Protein AF-A0A3B0ZXN6-F1 (afdb_monomer)

Nearest PDB structures (foldseek):
  4fma-assembly4_D  TM=4.800E-01  e=9.130E-01  Escherichia coli
  4fma-assembly17_L  TM=4.745E-01  e=8.110E-01  Escherichia coli
  6td5-assembly1_d  TM=6.477E-01  e=2.985E+00  Leishmania donovani
  4fma-assembly18_J  TM=4.626E-01  e=1.972E+00  Escherichia coli

Foldseek 3Di:
DDDDDDDDDDDDDDDDDDDPDDPCPDDPDPDDDPPPVQPDDPPPPPDALVVLCVVANLLLSLLVLQVVAPQWGQDPVVCWTWHDDPQAKIWTAHPPQSKIWMWGDHPVPQIWIWIQTSNRDIDIDGDADPPDDSVRRVVVRSVVSSVVSD

Sequence (150 aa):
MNEVRSLVVIGILFLLTGCAGLQQSAPINSSDNHKVSHGMTPSSTGPSPEWYAEYYHPARGVGEALSKSHQAMWDNNARGYTYYISGEIFARYHPWQHGLTIRTDNEDGRNLRCHWSGEGKLKTNGPRPKGLNSKEACTQLLNNLQSHLI

Radius of gyration: 29.52 Å; Cα contacts (8 Å, |Δi|>4): 197; chains: 1; bounding box: 82×57×74 Å

Structure (mmCIF, N/CA/C/O backbone):
data_AF-A0A3B0ZXN6-F1
#
_entry.id   AF-A0A3B0ZXN6-F1
#
loop_
_atom_site.group_PDB
_atom_site.id
_atom_site.type_symbol
_atom_site.label_atom_id
_atom_site.label_alt_id
_atom_site.label_comp_id
_atom_site.label_asym_id
_atom_site.label_entity_id
_atom_site.label_seq_id
_atom_site.pdbx_PDB_ins_code
_atom_site.Cartn_x
_atom_site.Cartn_y
_atom_site.Cartn_z
_atom_site.occupancy
_atom_site.B_iso_or_equiv
_atom_site.auth_seq_id
_atom_site.auth_comp_id
_atom_site.auth_asym_id
_atom_site.auth_atom_id
_atom_site.pdbx_PDB_model_num
ATOM 1 N N . MET A 1 1 ? -64.541 -35.657 -27.987 1.00 39.25 1 MET A N 1
ATOM 2 C CA . MET A 1 1 ? -65.099 -36.029 -29.301 1.00 39.25 1 MET A CA 1
ATOM 3 C C . MET A 1 1 ? -63.996 -35.904 -30.337 1.00 39.25 1 MET A C 1
ATOM 5 O O . MET A 1 1 ? -63.428 -34.832 -30.464 1.00 39.25 1 MET A O 1
ATOM 9 N N . ASN A 1 2 ? -63.741 -37.031 -30.998 1.00 42.00 2 ASN A N 1
ATOM 10 C CA . ASN A 1 2 ? -63.136 -37.256 -32.313 1.00 42.00 2 ASN A CA 1
ATOM 11 C C . ASN A 1 2 ? -61.638 -36.995 -32.539 1.00 42.00 2 ASN A C 1
ATOM 13 O O . ASN A 1 2 ? -61.176 -35.878 -32.743 1.00 42.00 2 ASN A O 1
ATOM 17 N N . GLU A 1 3 ? -60.934 -38.129 -32.598 1.00 47.94 3 GLU A N 1
ATOM 18 C CA . GLU A 1 3 ? -59.690 -38.369 -33.321 1.00 47.94 3 GLU A CA 1
ATOM 19 C C . GLU A 1 3 ? -59.805 -38.023 -34.813 1.00 47.94 3 GLU A C 1
ATOM 21 O O . GLU A 1 3 ? -60.853 -38.249 -35.416 1.00 47.94 3 GLU A O 1
ATOM 26 N N . VAL A 1 4 ? -58.682 -37.648 -35.436 1.00 53.47 4 VAL A N 1
ATOM 27 C CA . VAL A 1 4 ? -58.367 -38.108 -36.796 1.00 53.47 4 VAL A CA 1
ATOM 28 C C . VAL A 1 4 ? -56.873 -38.423 -36.868 1.00 53.47 4 VAL A C 1
ATOM 30 O O . VAL A 1 4 ? -56.020 -37.541 -36.809 1.00 53.47 4 VAL A O 1
ATOM 33 N N . ARG A 1 5 ? -56.564 -39.716 -36.976 1.00 54.88 5 ARG A N 1
ATOM 34 C CA . ARG A 1 5 ? -55.268 -40.239 -37.410 1.00 54.88 5 ARG A CA 1
ATOM 35 C C . ARG A 1 5 ? -55.219 -40.182 -38.938 1.00 54.88 5 ARG A C 1
ATOM 37 O O . ARG A 1 5 ? -56.183 -40.573 -39.590 1.00 54.88 5 ARG A O 1
ATOM 44 N N . SER A 1 6 ? -54.090 -39.796 -39.523 1.00 55.12 6 SER A N 1
ATOM 45 C CA . SER A 1 6 ? -53.731 -40.231 -40.878 1.00 55.12 6 SER A CA 1
ATOM 46 C C . SER A 1 6 ? -52.218 -40.311 -41.027 1.00 55.12 6 SER A C 1
ATOM 48 O O . SER A 1 6 ? -51.506 -39.313 -41.019 1.00 55.12 6 SER A O 1
ATOM 50 N N . LEU A 1 7 ? -51.769 -41.561 -41.116 1.00 47.66 7 LEU A N 1
ATOM 51 C CA . LEU A 1 7 ? -50.471 -42.009 -41.594 1.00 47.66 7 LEU A CA 1
ATOM 52 C C . LEU A 1 7 ? -50.491 -41.999 -43.126 1.00 47.66 7 LEU A C 1
ATOM 54 O O . LEU A 1 7 ? -51.398 -42.580 -43.717 1.00 47.66 7 LEU A O 1
ATOM 58 N N . VAL A 1 8 ? -49.449 -41.457 -43.754 1.00 50.84 8 VAL A N 1
ATOM 59 C CA . VAL A 1 8 ? -48.996 -41.913 -45.074 1.00 50.84 8 VAL A CA 1
ATOM 60 C C . VAL A 1 8 ? -47.495 -42.165 -44.986 1.00 50.84 8 VAL A C 1
ATOM 62 O O . VAL A 1 8 ? -46.736 -41.373 -44.433 1.00 50.84 8 VAL A O 1
ATOM 65 N N . VAL A 1 9 ? -47.121 -43.338 -45.479 1.00 46.78 9 VAL A N 1
ATOM 66 C CA . VAL A 1 9 ? -45.809 -43.976 -45.436 1.00 46.78 9 VAL A CA 1
ATOM 67 C C . VAL A 1 9 ? -45.225 -43.946 -46.862 1.00 46.78 9 VAL A C 1
ATOM 69 O O . VAL A 1 9 ? -45.989 -43.968 -47.823 1.00 46.78 9 VAL A O 1
ATOM 72 N N . ILE A 1 10 ? -43.891 -44.066 -46.962 1.00 50.38 10 ILE A N 1
ATOM 73 C CA . ILE A 1 10 ? -43.086 -44.506 -48.131 1.00 50.38 10 ILE A CA 1
ATOM 74 C C . ILE A 1 10 ? -42.764 -43.381 -49.151 1.00 50.38 10 ILE A C 1
ATOM 76 O O . ILE A 1 10 ? -43.658 -42.687 -49.604 1.00 50.38 10 ILE A O 1
ATOM 80 N N . GLY A 1 11 ? -41.519 -43.133 -49.586 1.00 43.09 11 GLY A N 1
ATOM 81 C CA . GLY A 1 11 ? -40.285 -43.903 -49.426 1.00 43.09 11 GLY A CA 1
ATOM 82 C C . GLY A 1 11 ? -39.007 -43.178 -49.896 1.00 43.09 11 GLY A C 1
ATOM 83 O O . GLY A 1 11 ? -39.023 -42.350 -50.795 1.00 43.09 11 GLY A O 1
ATOM 84 N N . ILE A 1 12 ? -37.921 -43.484 -49.182 1.00 50.47 12 ILE A N 1
ATOM 85 C CA . ILE A 1 12 ? -36.610 -44.007 -49.616 1.00 50.47 12 ILE A CA 1
ATOM 86 C C . ILE A 1 12 ? -35.980 -43.529 -50.960 1.00 50.47 12 ILE A C 1
ATOM 88 O O . ILE A 1 12 ? -36.481 -43.841 -52.033 1.00 50.47 12 ILE A O 1
ATOM 92 N N . LEU A 1 13 ? -34.750 -42.986 -50.845 1.00 41.69 13 LEU A N 1
ATOM 93 C CA . LEU A 1 13 ? -33.465 -43.467 -51.431 1.00 41.69 13 LEU A CA 1
ATOM 94 C C . LEU A 1 13 ? -32.637 -42.456 -52.273 1.00 41.69 13 LEU A C 1
ATOM 96 O O . LEU A 1 13 ? -32.958 -42.165 -53.415 1.00 41.69 13 LEU A O 1
ATOM 100 N N . PHE A 1 14 ? -31.496 -42.070 -51.674 1.00 49.88 14 PHE A N 1
ATOM 101 C CA . PHE A 1 14 ? -30.152 -41.766 -52.215 1.00 49.88 14 PHE A CA 1
ATOM 102 C C . PHE A 1 14 ? -29.952 -40.724 -53.331 1.00 49.88 14 PHE A C 1
ATOM 104 O O . PHE A 1 14 ? -30.384 -40.903 -54.459 1.00 49.88 14 PHE A O 1
ATOM 111 N N . LEU A 1 15 ? -29.035 -39.779 -53.071 1.00 49.41 15 LEU A N 1
ATOM 112 C CA . LEU A 1 15 ? -27.717 -39.789 -53.722 1.00 49.41 15 LEU A CA 1
ATOM 113 C C . LEU A 1 15 ? -26.688 -38.974 -52.925 1.00 49.41 15 LEU A C 1
ATOM 115 O O . LEU A 1 15 ? -26.944 -37.881 -52.431 1.00 49.41 15 LEU A O 1
ATOM 119 N N . LEU A 1 16 ? -25.523 -39.598 -52.787 1.00 53.34 16 LEU A N 1
ATOM 120 C CA . LEU A 1 16 ? -24.314 -39.126 -52.137 1.00 53.34 16 LEU A CA 1
ATOM 121 C C . LEU A 1 16 ? -23.696 -37.964 -52.921 1.00 53.34 16 LEU A C 1
ATOM 123 O O . LEU A 1 16 ? -23.285 -38.144 -54.063 1.00 53.34 16 LEU A O 1
ATOM 127 N N . THR A 1 17 ? -23.494 -36.829 -52.262 1.00 57.12 17 THR A N 1
ATOM 128 C CA . THR A 1 17 ? -22.408 -35.903 -52.602 1.00 57.12 17 THR A CA 1
ATOM 129 C C . THR A 1 17 ? -21.681 -35.559 -51.319 1.00 57.12 17 THR A C 1
ATOM 131 O O . THR A 1 17 ? -22.199 -34.853 -50.455 1.00 57.12 17 THR A O 1
ATOM 134 N N . GLY A 1 18 ? -20.496 -36.149 -51.172 1.00 48.84 18 GLY A N 1
ATOM 135 C CA . GLY A 1 18 ? -19.606 -35.896 -50.057 1.00 48.84 18 GLY A CA 1
ATOM 136 C C . GLY A 1 18 ? -19.098 -34.461 -50.075 1.00 48.84 18 GLY A C 1
ATOM 137 O O . GLY A 1 18 ? -18.488 -34.024 -51.044 1.00 48.84 18 GLY A O 1
ATOM 138 N N . CYS A 1 19 ? -19.282 -33.777 -48.952 1.00 50.78 19 CYS A N 1
ATOM 139 C CA . CYS A 1 19 ? -18.372 -32.738 -48.502 1.00 50.78 19 CYS A CA 1
ATOM 140 C C . CYS A 1 19 ? -17.788 -33.230 -47.180 1.00 50.78 19 CYS A C 1
ATOM 142 O O . CYS A 1 19 ? -18.409 -33.119 -46.125 1.00 50.78 19 CYS A O 1
ATOM 144 N N . ALA A 1 20 ? -16.595 -33.820 -47.258 1.00 52.56 20 ALA A N 1
ATOM 145 C CA . ALA A 1 20 ? -15.727 -34.008 -46.110 1.00 52.56 20 ALA A CA 1
ATOM 146 C C . ALA A 1 20 ? -15.281 -32.618 -45.624 1.00 52.56 20 ALA A C 1
ATOM 148 O O . ALA A 1 20 ? -14.260 -32.088 -46.050 1.00 52.56 20 ALA A O 1
ATOM 149 N N . GLY A 1 21 ? -16.101 -32.000 -44.777 1.00 48.28 21 GLY A N 1
ATOM 150 C CA . GLY A 1 21 ? -15.780 -30.784 -44.042 1.00 48.28 21 GLY A CA 1
ATOM 151 C C . GLY A 1 21 ? -15.465 -31.146 -42.599 1.00 48.28 21 GLY A C 1
ATOM 152 O O . GLY A 1 21 ? -16.375 -31.260 -41.790 1.00 48.28 21 GLY A O 1
ATOM 153 N N . LEU A 1 22 ? -14.179 -31.386 -42.334 1.00 41.97 22 LEU A N 1
ATOM 154 C CA . LEU A 1 22 ? -13.498 -31.454 -41.034 1.00 41.97 22 LEU A CA 1
ATOM 155 C C . LEU A 1 22 ? -14.354 -31.069 -39.812 1.00 41.97 22 LEU A C 1
ATOM 157 O O . LEU A 1 22 ? -14.355 -29.931 -39.350 1.00 41.97 22 LEU A O 1
ATOM 161 N N . GLN A 1 23 ? -15.003 -32.071 -39.224 1.00 44.69 23 GLN A N 1
ATOM 162 C CA . GLN A 1 23 ? -15.465 -32.023 -37.846 1.00 44.69 23 GLN A CA 1
ATOM 163 C C . GLN A 1 23 ? -14.291 -32.461 -36.970 1.00 44.69 23 GLN A C 1
ATOM 165 O O . GLN A 1 23 ? -14.145 -33.632 -36.625 1.00 44.69 23 GLN A O 1
ATOM 170 N N . GLN A 1 24 ? -13.389 -31.528 -36.668 1.00 37.12 24 GLN A N 1
ATOM 171 C CA . GLN A 1 24 ? -12.310 -31.788 -35.725 1.00 37.12 24 GLN A CA 1
ATOM 172 C C . GLN A 1 24 ? -12.856 -31.599 -34.309 1.00 37.12 24 GLN A C 1
ATOM 174 O O . GLN A 1 24 ? -12.665 -30.575 -33.659 1.00 37.12 24 GLN A O 1
ATOM 179 N N . SER A 1 2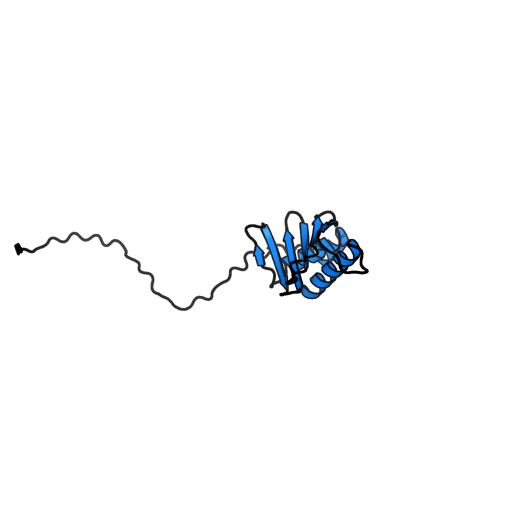5 ? -13.587 -32.611 -33.843 1.00 48.28 25 SER A N 1
ATOM 180 C CA . SER A 1 25 ? -13.751 -32.871 -32.418 1.00 48.28 25 SER A CA 1
ATOM 181 C C . SER A 1 25 ? -12.360 -33.169 -31.870 1.00 48.28 25 SER A C 1
ATOM 183 O O . SER A 1 25 ? -11.846 -34.277 -32.019 1.00 48.28 25 SER A O 1
ATOM 185 N N . ALA A 1 26 ? -11.703 -32.145 -31.327 1.00 42.62 26 ALA A N 1
ATOM 186 C CA . ALA A 1 26 ? -10.431 -32.336 -30.659 1.00 42.62 26 ALA A CA 1
ATOM 187 C C . ALA A 1 26 ? -10.632 -33.308 -29.478 1.00 42.62 26 ALA A C 1
ATOM 189 O O . ALA A 1 26 ? -11.619 -33.184 -28.745 1.00 42.62 26 ALA A O 1
ATOM 190 N N . PRO A 1 27 ? -9.737 -34.293 -29.311 1.00 38.06 27 PRO A N 1
ATOM 191 C CA . PRO A 1 27 ? -9.822 -35.260 -28.232 1.00 38.06 27 PRO A CA 1
ATOM 192 C C . PRO A 1 27 ? -9.713 -34.565 -26.874 1.00 38.06 27 PRO A C 1
ATOM 194 O O . PRO A 1 27 ? -8.895 -33.665 -26.674 1.00 38.06 27 PRO A O 1
ATOM 197 N N . ILE A 1 28 ? -10.536 -35.029 -25.934 1.00 43.38 28 ILE A N 1
ATOM 198 C CA . ILE A 1 28 ? -10.463 -34.708 -24.511 1.00 43.38 28 ILE A CA 1
ATOM 199 C C . ILE A 1 28 ? -9.168 -35.337 -23.986 1.00 43.38 28 ILE A C 1
ATOM 201 O O . ILE A 1 28 ? -9.157 -36.472 -23.519 1.00 43.38 28 ILE A O 1
ATOM 205 N N . ASN A 1 29 ? -8.058 -34.613 -24.118 1.00 37.44 29 ASN A N 1
ATOM 206 C CA . ASN A 1 29 ? -6.823 -34.922 -23.415 1.00 37.44 29 ASN A CA 1
ATOM 207 C C . ASN A 1 29 ? -6.901 -34.276 -22.032 1.00 37.44 29 ASN A C 1
ATOM 209 O O . ASN A 1 29 ? -6.617 -33.095 -21.839 1.00 37.44 29 ASN A O 1
ATOM 213 N N . SER A 1 30 ? -7.320 -35.076 -21.055 1.00 48.34 30 SER A N 1
ATOM 214 C CA . SER A 1 30 ? -7.025 -34.832 -19.651 1.00 48.34 30 SER A CA 1
ATOM 215 C C . SER A 1 30 ? -5.513 -34.899 -19.450 1.00 48.34 30 SER A C 1
ATOM 217 O O . SER A 1 30 ? -4.959 -35.989 -19.385 1.00 48.34 30 SER A O 1
ATOM 219 N N . SER A 1 31 ? -4.857 -33.741 -19.395 1.00 45.53 31 SER A N 1
ATOM 220 C CA . SER A 1 31 ? -3.619 -33.461 -18.651 1.00 45.53 31 SER A CA 1
ATOM 221 C C . SER A 1 31 ? -2.974 -32.214 -19.246 1.00 45.53 31 SER A C 1
ATOM 223 O O . SER A 1 31 ? -2.004 -32.308 -19.986 1.00 45.53 31 SER A O 1
ATOM 225 N N . ASP A 1 32 ? -3.486 -31.040 -18.900 1.00 37.12 32 ASP A N 1
ATOM 226 C CA . ASP A 1 32 ? -2.663 -29.842 -18.955 1.00 37.12 32 ASP A CA 1
ATOM 227 C C . ASP A 1 32 ? -3.007 -28.979 -17.755 1.00 37.12 32 ASP A C 1
ATOM 229 O O . ASP A 1 32 ? -4.131 -28.504 -17.577 1.00 37.12 32 ASP A O 1
ATOM 233 N N . ASN A 1 33 ? -2.009 -28.879 -16.880 1.00 41.28 33 ASN A N 1
ATOM 234 C CA . ASN A 1 33 ? -1.949 -27.970 -15.756 1.00 41.28 33 ASN A CA 1
ATOM 235 C C . ASN A 1 33 ? -2.641 -26.660 -16.116 1.00 41.28 33 ASN A C 1
ATOM 237 O O . ASN A 1 33 ? -2.300 -26.040 -17.126 1.00 41.28 33 ASN A O 1
ATOM 241 N N . HIS A 1 34 ? -3.559 -26.213 -15.259 1.00 36.03 34 HIS A N 1
ATOM 242 C CA . HIS A 1 34 ? -3.926 -24.808 -15.200 1.00 36.03 34 HIS A CA 1
ATOM 243 C C . HIS A 1 34 ? -2.631 -24.003 -15.038 1.00 36.03 34 HIS A C 1
ATOM 245 O O . HIS A 1 34 ? -2.174 -23.741 -13.928 1.00 36.03 34 HIS A O 1
ATOM 251 N N . LYS A 1 35 ? -2.019 -23.590 -16.150 1.00 40.91 35 LYS A N 1
ATOM 252 C CA . LYS A 1 35 ? -1.178 -22.410 -16.163 1.00 40.91 35 LYS A CA 1
ATOM 253 C C . LYS A 1 35 ? -2.144 -21.267 -15.929 1.00 40.91 35 LYS A C 1
ATOM 255 O O . LYS A 1 35 ? -2.651 -20.651 -16.862 1.00 40.91 35 LYS A O 1
ATOM 260 N N . VAL A 1 36 ? -2.390 -21.005 -14.649 1.00 43.16 36 VAL A N 1
ATOM 261 C CA . VAL A 1 36 ? -2.562 -19.648 -14.161 1.00 43.16 36 VAL A CA 1
ATOM 262 C C . VAL A 1 36 ? -1.388 -18.884 -14.760 1.00 43.16 36 VAL A C 1
ATOM 264 O O . VAL A 1 36 ? -0.249 -18.986 -14.310 1.00 43.16 36 VAL A O 1
ATOM 267 N N . SER A 1 37 ? -1.624 -18.237 -15.897 1.00 45.16 37 SER A N 1
ATOM 268 C CA . SER A 1 37 ? -0.673 -17.288 -16.434 1.00 45.16 37 SER A CA 1
ATOM 269 C C . SER A 1 37 ? -0.668 -16.150 -15.426 1.00 45.16 37 SER A C 1
ATOM 271 O O . SER A 1 37 ? -1.562 -15.306 -15.429 1.00 45.16 37 SER A O 1
ATOM 273 N N . HIS A 1 38 ? 0.304 -16.168 -14.515 1.00 48.75 38 HIS A N 1
ATOM 274 C CA . HIS A 1 38 ? 0.655 -15.051 -13.641 1.00 48.75 38 HIS A CA 1
ATOM 275 C C . HIS A 1 38 ? 1.237 -13.895 -14.486 1.00 48.75 38 HIS A C 1
ATOM 277 O O . HIS A 1 38 ? 2.337 -13.416 -14.226 1.00 48.75 38 HIS A O 1
ATOM 283 N N . GLY A 1 39 ? 0.559 -13.510 -15.576 1.00 41.59 39 GLY A N 1
ATOM 284 C CA . GLY A 1 39 ? 1.014 -12.483 -16.508 1.00 41.59 39 GLY A CA 1
ATOM 285 C C . GLY A 1 39 ? 1.169 -11.156 -15.762 1.00 41.59 39 GLY A C 1
ATOM 286 O O . GLY A 1 39 ? 0.213 -10.696 -15.152 1.00 41.59 39 GLY A O 1
ATOM 287 N N . MET A 1 40 ? 2.326 -10.499 -15.727 1.00 43.28 40 MET A N 1
ATOM 288 C CA . MET A 1 40 ? 3.553 -10.641 -16.512 1.00 43.28 40 MET A CA 1
ATOM 289 C C . MET A 1 40 ? 4.768 -10.726 -15.582 1.00 43.28 40 MET A C 1
ATOM 291 O O . MET A 1 40 ? 4.831 -10.020 -14.579 1.00 43.28 40 MET A O 1
ATOM 295 N N . THR A 1 41 ? 5.792 -11.487 -15.964 1.00 44.81 41 THR A N 1
ATOM 296 C CA . THR A 1 41 ? 7.142 -11.286 -15.420 1.00 44.81 41 THR A CA 1
ATOM 297 C C . THR A 1 41 ? 7.664 -9.935 -15.936 1.00 44.81 41 THR A C 1
ATOM 299 O O . THR A 1 41 ? 7.670 -9.741 -17.155 1.00 44.81 41 THR A O 1
ATOM 302 N N . PRO A 1 42 ? 8.101 -8.983 -15.090 1.00 47.09 42 PRO A N 1
ATOM 303 C CA . PRO A 1 42 ? 8.705 -7.750 -15.585 1.00 47.09 42 PRO A CA 1
ATOM 304 C C . PRO A 1 42 ? 10.056 -8.097 -16.229 1.00 47.09 42 PRO A C 1
ATOM 306 O O . PRO A 1 42 ? 10.994 -8.486 -15.539 1.00 47.09 42 PRO A O 1
ATOM 309 N N . SER A 1 43 ? 10.166 -7.992 -17.556 1.00 47.06 43 SER A N 1
ATOM 310 C CA . SER A 1 43 ? 11.375 -8.352 -18.319 1.00 47.06 43 SER A CA 1
ATOM 311 C C . SER A 1 43 ? 12.464 -7.267 -18.324 1.00 47.06 43 SER A C 1
ATOM 313 O O . SER A 1 43 ? 13.248 -7.160 -19.264 1.00 47.06 43 SER A O 1
ATOM 315 N N . SER A 1 44 ? 12.546 -6.465 -17.271 1.00 52.28 44 SER A N 1
ATOM 316 C CA . SER A 1 44 ? 13.785 -5.814 -16.867 1.00 52.28 44 SER A CA 1
ATOM 317 C C . SER A 1 44 ? 13.805 -5.851 -15.350 1.00 52.28 44 SER A C 1
ATOM 319 O O . SER A 1 44 ? 12.846 -5.432 -14.697 1.00 52.28 44 SER A O 1
ATOM 321 N N . THR A 1 45 ? 14.861 -6.407 -14.761 1.00 63.88 45 THR A N 1
ATOM 322 C CA . THR A 1 45 ? 15.060 -6.319 -13.316 1.00 63.88 45 THR A CA 1
ATOM 323 C C . THR A 1 45 ? 15.421 -4.867 -13.029 1.00 63.88 45 THR A C 1
ATOM 325 O O . THR A 1 45 ? 16.591 -4.506 -12.944 1.00 63.88 45 THR A O 1
ATOM 328 N N . GLY A 1 46 ? 14.408 -3.996 -12.996 1.00 75.31 46 GLY A N 1
ATOM 329 C CA . GLY A 1 46 ? 14.554 -2.621 -12.550 1.00 75.31 46 GLY A CA 1
ATOM 330 C C . GLY A 1 46 ? 15.148 -2.584 -11.138 1.00 75.31 46 GLY A C 1
ATOM 331 O O . GLY A 1 46 ? 15.295 -3.638 -10.503 1.00 75.31 46 GLY A O 1
ATOM 332 N N . PRO A 1 47 ? 15.476 -1.388 -10.625 1.00 89.62 47 PRO A N 1
ATOM 333 C CA . PRO A 1 47 ? 16.056 -1.233 -9.298 1.00 89.62 47 PRO A CA 1
ATOM 334 C C . PRO A 1 47 ? 15.332 -2.034 -8.203 1.00 89.62 47 PRO A C 1
ATOM 336 O O . PRO A 1 47 ? 14.152 -2.407 -8.317 1.00 89.62 47 PRO A O 1
ATOM 339 N N . SER A 1 48 ? 16.057 -2.337 -7.129 1.00 92.88 48 SER A N 1
ATOM 340 C CA . SER A 1 48 ? 15.469 -3.047 -5.998 1.00 92.88 48 SER A CA 1
ATOM 341 C C . SER A 1 48 ? 14.398 -2.179 -5.314 1.00 92.88 48 SER A C 1
ATOM 343 O O . SER A 1 48 ? 14.443 -0.948 -5.421 1.00 92.88 48 SER A O 1
ATOM 345 N N . PRO A 1 49 ? 13.410 -2.778 -4.629 1.00 94.44 49 PRO A N 1
ATOM 346 C CA . PRO A 1 49 ? 12.432 -2.021 -3.846 1.00 94.44 49 PRO A CA 1
ATOM 347 C C . PRO A 1 49 ? 13.072 -1.020 -2.868 1.00 94.44 49 PRO A C 1
ATOM 349 O O . PRO A 1 49 ? 12.570 0.091 -2.704 1.00 94.44 49 PRO A O 1
ATOM 352 N N . GLU A 1 50 ? 14.212 -1.370 -2.274 1.00 95.31 50 GLU A N 1
ATOM 353 C CA . GLU A 1 50 ? 14.971 -0.520 -1.348 1.00 95.31 50 GLU A CA 1
ATOM 354 C C . GLU A 1 50 ? 15.491 0.737 -2.047 1.00 95.31 50 GLU A C 1
ATOM 356 O O . GLU A 1 50 ? 15.333 1.837 -1.520 1.00 95.31 50 GLU A O 1
ATOM 361 N N . TRP A 1 51 ? 16.014 0.601 -3.271 1.00 95.88 51 TRP A N 1
ATOM 362 C CA . TRP A 1 51 ? 16.444 1.748 -4.073 1.00 95.88 51 TRP A CA 1
ATOM 363 C C . TRP A 1 51 ? 15.287 2.726 -4.322 1.00 95.88 51 TRP A C 1
ATOM 365 O O . TRP A 1 51 ? 15.446 3.938 -4.192 1.00 95.88 51 TRP A O 1
ATOM 375 N N . TYR A 1 52 ? 14.086 2.216 -4.623 1.00 94.62 52 TYR A N 1
ATOM 376 C CA . TYR A 1 52 ? 12.898 3.059 -4.798 1.00 94.62 52 TYR A CA 1
ATOM 377 C C . TYR A 1 52 ? 12.449 3.734 -3.495 1.00 94.62 52 TYR A C 1
ATOM 379 O O . TYR A 1 52 ? 11.955 4.865 -3.538 1.00 94.62 52 TYR A O 1
ATOM 387 N N . ALA A 1 53 ? 12.597 3.061 -2.351 1.00 96.19 53 ALA A N 1
ATOM 388 C CA . ALA A 1 53 ? 12.304 3.643 -1.044 1.00 96.19 53 ALA A CA 1
ATOM 389 C C . ALA A 1 53 ? 13.239 4.814 -0.718 1.00 96.19 53 ALA A C 1
ATOM 391 O O . ALA A 1 53 ? 12.766 5.841 -0.230 1.00 96.19 53 ALA A O 1
ATOM 392 N N . GLU A 1 54 ? 14.532 4.657 -1.010 1.00 96.56 54 GLU A N 1
ATOM 393 C CA . GLU A 1 54 ? 15.572 5.661 -0.779 1.00 96.56 54 GLU A CA 1
ATOM 394 C C . GLU A 1 54 ? 15.433 6.860 -1.723 1.00 96.56 54 GLU A C 1
ATOM 396 O O . GLU A 1 54 ? 15.452 8.005 -1.276 1.00 96.56 54 GLU A O 1
ATOM 401 N N . TYR A 1 55 ? 15.251 6.609 -3.022 1.00 95.62 55 TYR A N 1
ATOM 402 C CA . TYR A 1 55 ? 15.241 7.669 -4.032 1.00 95.62 55 TYR A CA 1
ATOM 403 C C . TYR A 1 55 ? 13.938 8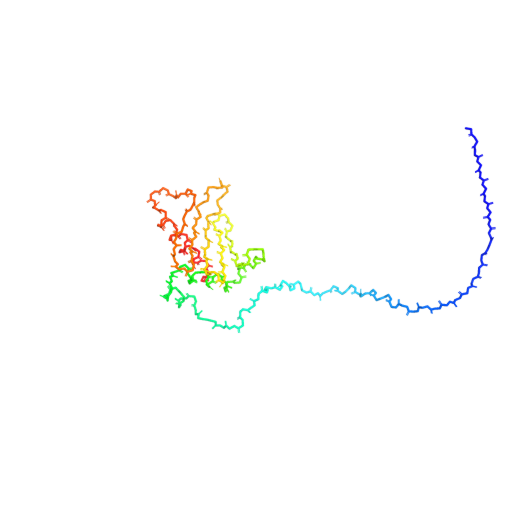.482 -4.052 1.00 95.62 55 TYR A C 1
ATOM 405 O O . TYR A 1 55 ? 13.956 9.670 -4.370 1.00 95.62 55 TYR A O 1
ATOM 413 N N . TYR A 1 56 ? 12.798 7.860 -3.727 1.00 95.38 56 TYR A N 1
ATOM 414 C CA . TYR A 1 56 ? 11.488 8.519 -3.762 1.00 95.38 56 TYR A CA 1
ATOM 415 C C . TYR A 1 56 ? 10.870 8.660 -2.370 1.00 95.38 56 TYR A C 1
ATOM 417 O O . TYR A 1 56 ? 10.743 9.769 -1.858 1.00 95.38 56 TYR A O 1
ATOM 425 N N . HIS A 1 57 ? 10.400 7.551 -1.792 1.0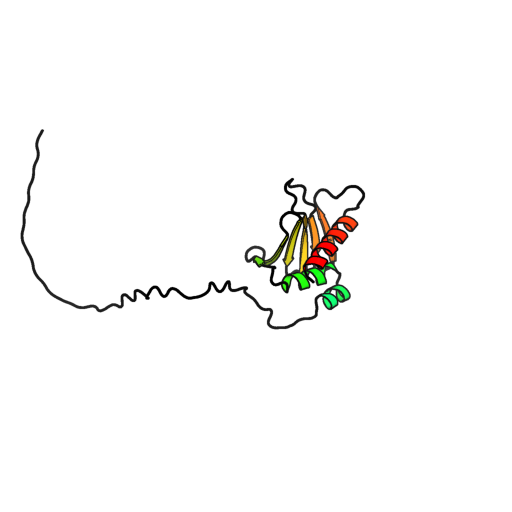0 97.12 57 HIS A N 1
ATOM 426 C CA . HIS A 1 57 ? 9.804 7.491 -0.454 1.00 97.12 57 HIS A CA 1
ATOM 427 C C . HIS A 1 57 ? 9.485 6.034 -0.068 1.00 97.12 57 HIS A C 1
ATOM 429 O O . HIS A 1 57 ? 9.230 5.215 -0.953 1.00 97.12 57 HIS A O 1
ATOM 435 N N . PRO A 1 58 ? 9.345 5.698 1.231 1.00 97.44 58 PRO A N 1
ATOM 436 C CA . PRO A 1 58 ? 9.110 4.320 1.682 1.00 97.44 58 PRO A CA 1
ATOM 437 C C . PRO A 1 58 ? 7.932 3.610 0.997 1.00 97.44 58 PRO A C 1
ATOM 439 O O . PRO A 1 58 ? 8.058 2.470 0.561 1.00 97.44 58 PRO A O 1
ATOM 442 N N . ALA A 1 59 ? 6.799 4.303 0.813 1.00 97.94 59 ALA A N 1
ATOM 443 C CA . ALA A 1 59 ? 5.631 3.714 0.147 1.00 97.94 59 ALA A CA 1
ATOM 444 C C . ALA A 1 59 ? 5.886 3.323 -1.322 1.00 97.94 59 ALA A C 1
ATOM 446 O O . ALA A 1 59 ? 5.242 2.408 -1.829 1.00 97.94 59 ALA A O 1
ATOM 447 N N . ARG A 1 60 ? 6.842 3.977 -1.997 1.00 97.25 60 ARG A N 1
ATOM 448 C CA . ARG A 1 60 ? 7.276 3.616 -3.348 1.00 97.25 60 ARG A CA 1
ATOM 449 C C . ARG A 1 60 ? 7.947 2.250 -3.337 1.00 97.25 60 ARG A C 1
ATOM 451 O O . ARG A 1 60 ? 7.563 1.387 -4.117 1.00 97.25 60 ARG A O 1
ATOM 458 N N . GLY A 1 61 ? 8.904 2.061 -2.428 1.00 96.94 61 GLY A N 1
ATOM 459 C CA . GLY A 1 61 ? 9.611 0.795 -2.278 1.00 96.94 61 GLY A CA 1
ATOM 460 C C . GLY A 1 61 ? 8.671 -0.345 -1.917 1.00 96.94 61 GLY A C 1
ATOM 461 O O . GLY A 1 61 ? 8.683 -1.369 -2.584 1.00 96.94 61 GLY A O 1
ATOM 462 N N . VAL A 1 62 ? 7.764 -0.146 -0.955 1.00 97.81 62 VAL A N 1
ATOM 463 C CA . VAL A 1 62 ? 6.767 -1.173 -0.595 1.00 97.81 62 VAL A CA 1
ATOM 464 C C . VAL A 1 62 ? 5.859 -1.532 -1.777 1.00 97.81 62 VAL A C 1
ATOM 466 O O . VAL A 1 62 ? 5.568 -2.704 -1.992 1.00 97.81 62 VAL A O 1
ATOM 469 N N . GLY A 1 63 ? 5.443 -0.551 -2.584 1.00 97.00 63 GLY A N 1
ATOM 470 C CA . GLY A 1 63 ? 4.683 -0.810 -3.807 1.00 97.00 63 GLY A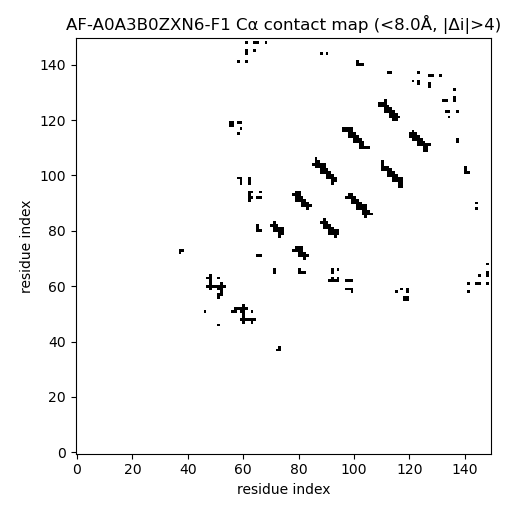 CA 1
ATOM 471 C C . GLY A 1 63 ? 5.448 -1.667 -4.823 1.00 97.00 63 GLY A C 1
ATOM 472 O O . GLY A 1 63 ? 4.895 -2.618 -5.373 1.00 97.00 63 GLY A O 1
ATOM 473 N N . GLU A 1 64 ? 6.733 -1.380 -5.032 1.00 95.69 64 GLU A N 1
ATOM 474 C CA . GLU A 1 64 ? 7.593 -2.172 -5.924 1.00 95.69 64 GLU A CA 1
ATOM 475 C C . GLU A 1 64 ? 7.961 -3.549 -5.353 1.00 95.69 64 GLU A C 1
ATOM 477 O O . GLU A 1 64 ? 8.174 -4.491 -6.110 1.00 95.69 64 GLU A O 1
ATOM 482 N N . ALA A 1 65 ? 8.008 -3.710 -4.029 1.00 95.56 65 ALA A N 1
ATOM 483 C CA . ALA A 1 65 ? 8.099 -5.029 -3.407 1.00 95.56 65 ALA A CA 1
ATOM 484 C C . ALA A 1 65 ? 6.810 -5.830 -3.654 1.00 95.56 65 ALA A C 1
ATOM 486 O O . ALA A 1 65 ? 6.864 -6.995 -4.043 1.00 95.56 65 ALA A O 1
ATOM 487 N N . LEU A 1 66 ? 5.646 -5.185 -3.518 1.00 95.88 66 LEU A N 1
ATOM 488 C CA . LEU A 1 66 ? 4.344 -5.800 -3.772 1.00 95.88 66 LEU A CA 1
ATOM 489 C C . LEU A 1 66 ? 4.236 -6.287 -5.220 1.00 95.88 66 LEU A C 1
ATOM 491 O O . LEU A 1 66 ? 3.822 -7.421 -5.435 1.00 95.88 66 LEU A O 1
ATOM 495 N N . SER A 1 67 ? 4.645 -5.482 -6.207 1.00 93.56 67 SER A N 1
ATOM 496 C CA . SER A 1 67 ? 4.597 -5.870 -7.630 1.00 93.56 67 SER A CA 1
ATOM 497 C C . SER A 1 67 ? 5.465 -7.088 -7.968 1.00 93.56 67 SER A C 1
ATOM 499 O O . SER A 1 67 ? 5.208 -7.762 -8.964 1.00 93.56 67 SER A O 1
ATOM 501 N N . LYS A 1 68 ? 6.477 -7.376 -7.140 1.00 91.38 68 LYS A N 1
ATOM 502 C CA . LYS A 1 68 ? 7.385 -8.521 -7.281 1.00 91.38 68 LYS A CA 1
ATOM 503 C C . LYS A 1 68 ? 6.977 -9.728 -6.424 1.00 91.38 68 LYS A C 1
ATOM 505 O O . LYS A 1 68 ? 7.529 -10.807 -6.623 1.00 91.38 68 LYS A O 1
ATOM 510 N N . SER A 1 69 ? 6.034 -9.574 -5.492 1.00 91.38 69 SER A N 1
ATOM 511 C CA . SER A 1 69 ? 5.576 -10.661 -4.621 1.00 91.38 69 SER A CA 1
ATOM 512 C C . SER A 1 69 ? 4.763 -11.697 -5.397 1.00 91.38 69 SER A C 1
ATOM 514 O O . SER A 1 69 ? 3.813 -11.352 -6.098 1.00 91.38 69 SER A O 1
ATOM 516 N N . HIS A 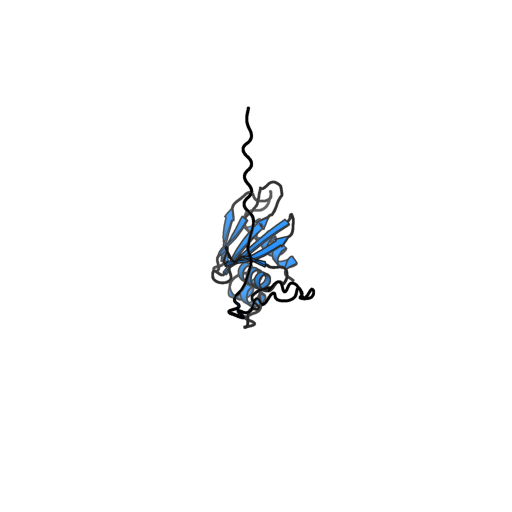1 70 ? 5.066 -12.987 -5.214 1.00 89.12 70 HIS A N 1
ATOM 517 C CA . HIS A 1 70 ? 4.321 -14.081 -5.857 1.00 89.12 70 HIS A CA 1
ATOM 518 C C . HIS A 1 70 ? 2.873 -14.214 -5.372 1.00 89.12 70 HIS A C 1
ATOM 520 O O . HIS A 1 70 ? 2.073 -14.884 -6.020 1.00 89.12 70 HIS A O 1
ATOM 526 N N . GLN A 1 71 ? 2.529 -13.613 -4.230 1.00 91.38 71 GLN A N 1
ATOM 527 C CA . GLN A 1 71 ? 1.164 -13.624 -3.694 1.00 91.38 71 GLN A CA 1
ATOM 528 C C . GLN A 1 71 ? 0.328 -12.452 -4.225 1.00 91.38 71 GLN A C 1
ATOM 530 O O . GLN A 1 71 ? -0.890 -12.441 -4.051 1.00 91.38 71 GLN A O 1
ATOM 535 N N . ALA A 1 72 ? 0.956 -11.460 -4.864 1.00 92.56 72 ALA A N 1
ATOM 536 C CA . ALA A 1 72 ? 0.228 -10.355 -5.458 1.00 92.56 72 ALA A CA 1
ATOM 537 C C . ALA A 1 72 ? -0.472 -10.796 -6.753 1.00 92.56 72 ALA A C 1
ATOM 539 O O . ALA A 1 72 ? 0.096 -11.476 -7.606 1.00 92.56 72 ALA A O 1
ATOM 540 N N . MET A 1 73 ? -1.719 -10.365 -6.922 1.00 94.62 73 MET A N 1
ATOM 541 C CA . MET A 1 73 ? -2.537 -10.642 -8.098 1.00 94.62 73 MET A CA 1
ATOM 542 C C . MET A 1 73 ? -2.706 -9.388 -8.946 1.00 94.62 73 MET A C 1
ATOM 544 O O . MET A 1 73 ? -3.020 -8.312 -8.432 1.00 94.62 73 MET A O 1
ATOM 548 N N . TRP A 1 74 ? -2.556 -9.528 -10.259 1.00 93.81 74 TRP A N 1
ATOM 549 C CA . TRP A 1 74 ? -2.851 -8.453 -11.197 1.00 93.81 74 TRP A CA 1
ATOM 550 C C . TRP A 1 74 ? -4.366 -8.239 -11.354 1.00 93.81 74 TRP A C 1
ATOM 552 O O . TRP A 1 74 ? -5.090 -9.132 -11.794 1.00 93.81 74 TRP A O 1
ATOM 562 N N . ASP A 1 75 ? -4.845 -7.037 -11.038 1.00 92.75 75 ASP A N 1
ATOM 563 C CA . ASP A 1 75 ? -6.224 -6.599 -11.260 1.00 92.75 75 ASP A CA 1
ATOM 564 C C . ASP A 1 75 ? -6.302 -5.819 -12.583 1.00 92.75 75 ASP A C 1
ATOM 566 O O . ASP A 1 75 ? -5.880 -4.663 -12.675 1.00 92.75 75 ASP A O 1
ATOM 570 N N . ASN A 1 76 ? -6.860 -6.449 -13.623 1.00 88.94 76 ASN A N 1
ATOM 571 C CA . ASN A 1 76 ? -6.990 -5.858 -14.962 1.00 88.94 76 ASN A CA 1
ATOM 572 C C . ASN A 1 76 ? -7.886 -4.612 -15.009 1.00 88.94 76 ASN A C 1
ATOM 574 O O . ASN A 1 76 ? -7.662 -3.729 -15.846 1.00 88.94 76 ASN A O 1
ATOM 578 N N . ASN A 1 77 ? -8.890 -4.539 -14.132 1.00 90.38 77 ASN A N 1
ATOM 579 C CA . ASN A 1 77 ? -9.827 -3.421 -14.083 1.00 90.38 77 ASN A CA 1
ATOM 580 C C . ASN A 1 77 ? -9.176 -2.225 -13.397 1.00 90.38 77 ASN A C 1
ATOM 582 O O . ASN A 1 77 ? -9.250 -1.103 -13.893 1.00 90.38 77 ASN A O 1
ATOM 586 N N . ALA A 1 78 ? -8.489 -2.471 -12.281 1.00 88.31 78 ALA A N 1
ATOM 587 C CA . ALA A 1 78 ? -7.757 -1.433 -11.573 1.00 88.31 78 ALA A CA 1
ATOM 588 C C . ALA A 1 78 ? -6.402 -1.105 -12.213 1.00 88.31 78 ALA A C 1
ATOM 590 O O . ALA A 1 78 ? -5.831 -0.072 -11.883 1.00 88.31 78 ALA A O 1
ATOM 591 N N . ARG A 1 79 ? -5.878 -1.938 -13.121 1.00 92.44 79 ARG A N 1
ATOM 592 C CA . ARG A 1 79 ? -4.552 -1.751 -13.735 1.00 92.44 79 ARG A CA 1
ATOM 593 C C . ARG A 1 79 ? -3.467 -1.661 -12.652 1.00 92.44 79 ARG A C 1
ATOM 595 O O . ARG A 1 79 ? -2.682 -0.711 -12.617 1.00 92.44 79 ARG A O 1
ATOM 602 N N . GLY A 1 80 ? -3.468 -2.617 -11.725 1.00 94.50 80 GLY A N 1
ATOM 603 C CA . GLY A 1 80 ? -2.544 -2.630 -10.594 1.00 94.50 80 GLY A CA 1
ATOM 604 C C . GLY A 1 80 ? -2.418 -3.995 -9.928 1.00 94.50 80 GLY A C 1
ATOM 605 O O . GLY A 1 80 ? -3.251 -4.877 -10.120 1.00 94.50 80 GLY A O 1
ATOM 606 N N . TYR A 1 81 ? -1.375 -4.145 -9.121 1.00 95.56 81 TYR A N 1
ATOM 607 C CA . TYR A 1 81 ? -1.154 -5.327 -8.299 1.00 95.56 81 TYR A CA 1
ATOM 608 C C . TYR A 1 81 ? -1.941 -5.204 -7.004 1.00 95.56 81 TYR A C 1
ATOM 610 O O . TYR A 1 81 ? -1.935 -4.155 -6.364 1.00 95.56 81 TYR A O 1
ATOM 618 N N . THR A 1 82 ? -2.623 -6.269 -6.620 1.00 96.25 82 THR A N 1
ATOM 619 C CA . THR A 1 82 ? -3.404 -6.365 -5.391 1.00 96.25 82 THR A CA 1
ATOM 620 C C . THR A 1 82 ? -2.808 -7.434 -4.498 1.00 96.25 82 THR A C 1
ATOM 622 O O . THR A 1 82 ? -2.347 -8.460 -4.982 1.00 96.25 82 THR A O 1
ATOM 625 N N . TYR A 1 83 ? -2.795 -7.183 -3.200 1.00 94.94 83 TYR A N 1
ATOM 626 C CA . TYR A 1 83 ? -2.273 -8.097 -2.198 1.00 94.94 83 TYR A CA 1
ATOM 627 C C . TYR A 1 83 ? -3.244 -8.119 -1.023 1.00 94.94 83 TYR A C 1
ATOM 629 O O . TYR A 1 83 ? -3.754 -7.069 -0.616 1.00 94.94 83 TYR A O 1
ATOM 637 N N . TYR A 1 84 ? -3.537 -9.312 -0.520 1.00 93.62 84 TYR A N 1
ATOM 638 C CA . TYR A 1 84 ? -4.584 -9.523 0.466 1.00 93.62 84 TYR A CA 1
ATOM 639 C C . TYR A 1 84 ? -4.111 -10.436 1.593 1.00 93.62 84 TYR A C 1
ATOM 641 O O . TYR A 1 84 ? -3.657 -11.549 1.341 1.00 93.62 84 TYR A O 1
ATOM 649 N N . ILE A 1 85 ? -4.275 -9.961 2.825 1.00 90.00 85 ILE A N 1
ATOM 650 C CA . ILE A 1 85 ? -4.088 -10.714 4.063 1.00 90.00 85 ILE A CA 1
ATOM 651 C C . ILE A 1 85 ? -5.455 -10.784 4.728 1.00 90.00 85 ILE A C 1
ATOM 653 O O . ILE A 1 85 ? -5.995 -9.758 5.152 1.00 90.00 85 ILE A O 1
ATOM 657 N N . SER A 1 86 ? -6.029 -11.985 4.759 1.00 84.19 86 SER A N 1
ATOM 658 C CA . SER A 1 86 ? -7.398 -12.213 5.221 1.00 84.19 86 SER A CA 1
ATOM 659 C C . SER A 1 86 ? -7.626 -11.664 6.624 1.00 84.19 86 SER A C 1
ATOM 661 O O . SER A 1 86 ? -6.948 -12.074 7.559 1.00 84.19 86 SER A O 1
ATOM 663 N N . GLY A 1 87 ? -8.599 -10.760 6.763 1.00 81.38 87 GLY A N 1
ATOM 664 C CA . GLY A 1 87 ? -8.954 -10.142 8.045 1.00 81.38 87 GLY A CA 1
ATOM 665 C C . GLY A 1 87 ? -7.967 -9.087 8.558 1.00 81.38 87 GLY A C 1
ATOM 666 O O . GLY A 1 87 ? -8.148 -8.587 9.666 1.00 81.38 87 GLY A O 1
ATOM 667 N N . GLU A 1 88 ? -6.935 -8.733 7.784 1.00 88.50 88 GLU A N 1
ATOM 668 C CA . GLU A 1 88 ? -5.896 -7.800 8.227 1.00 88.50 88 GLU A CA 1
ATOM 669 C C . GLU A 1 88 ? -5.723 -6.628 7.259 1.00 88.50 88 GLU A C 1
ATOM 671 O O . GLU A 1 88 ? -6.007 -5.475 7.600 1.00 88.50 88 GLU A O 1
ATOM 676 N N . ILE A 1 89 ? -5.248 -6.898 6.040 1.00 93.56 89 ILE A N 1
ATOM 677 C CA . ILE A 1 89 ? -4.781 -5.863 5.114 1.00 93.56 89 ILE A CA 1
ATOM 678 C C . ILE A 1 89 ? -5.229 -6.166 3.690 1.00 93.56 89 ILE A C 1
ATOM 680 O O . ILE A 1 89 ? -5.026 -7.251 3.154 1.00 93.56 89 ILE A O 1
ATOM 684 N 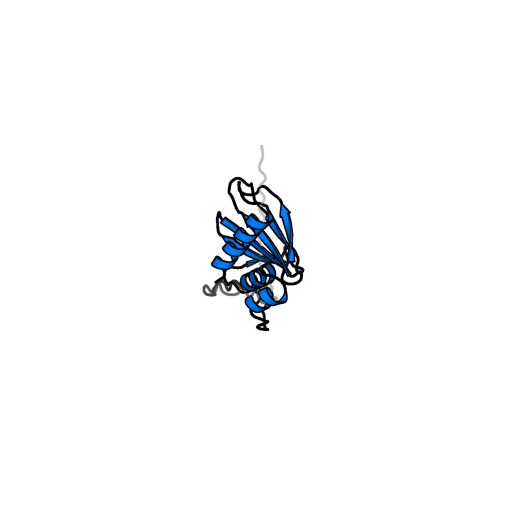N . PHE A 1 90 ? -5.731 -5.131 3.024 1.00 95.38 90 PHE A N 1
ATOM 685 C CA . PHE A 1 90 ? -5.773 -5.069 1.571 1.00 95.38 90 PHE A CA 1
ATOM 686 C C . PHE A 1 90 ? -4.819 -3.982 1.083 1.00 95.38 90 PHE A C 1
ATOM 688 O O . PHE A 1 90 ? -4.901 -2.829 1.521 1.00 95.38 90 PHE A O 1
ATOM 695 N N . ALA A 1 91 ? -3.972 -4.322 0.120 1.00 97.56 91 ALA A N 1
ATOM 696 C CA . ALA A 1 91 ? -3.082 -3.389 -0.545 1.00 97.56 91 ALA A CA 1
ATOM 697 C C . ALA A 1 91 ? -3.273 -3.430 -2.063 1.00 97.56 91 ALA A C 1
ATOM 699 O O . ALA A 1 91 ? -3.535 -4.475 -2.657 1.00 97.56 91 ALA A O 1
ATOM 700 N N . ARG A 1 92 ? -3.134 -2.270 -2.700 1.00 97.56 92 ARG A N 1
ATOM 701 C CA . ARG A 1 92 ? -3.124 -2.118 -4.152 1.00 97.56 92 ARG A CA 1
ATOM 702 C C . ARG A 1 92 ? -2.021 -1.164 -4.568 1.00 97.56 92 ARG A C 1
ATOM 704 O O . ARG A 1 92 ? -1.967 -0.037 -4.077 1.00 97.56 92 ARG A O 1
ATOM 711 N N . TYR A 1 93 ? -1.213 -1.586 -5.526 1.00 98.06 93 TYR A N 1
ATOM 712 C CA . TYR A 1 93 ? -0.150 -0.792 -6.113 1.00 98.06 93 TYR A CA 1
ATOM 713 C C . TYR A 1 93 ? -0.366 -0.586 -7.617 1.00 98.06 93 TYR A C 1
ATOM 715 O O . TYR A 1 93 ? -0.548 -1.545 -8.367 1.00 98.06 93 TYR A O 1
ATOM 723 N N . HIS A 1 94 ? -0.333 0.668 -8.067 1.00 96.81 94 HIS A N 1
ATOM 724 C CA . HIS A 1 94 ? -0.432 1.024 -9.483 1.00 96.81 94 HIS A CA 1
ATOM 725 C C . HIS A 1 94 ? 0.964 1.293 -10.058 1.00 96.81 94 HIS A C 1
ATOM 727 O O . HIS A 1 94 ? 1.543 2.334 -9.744 1.00 96.81 94 HIS A O 1
ATOM 733 N N . PRO A 1 95 ? 1.500 0.434 -10.944 1.00 92.75 95 PRO A N 1
ATOM 734 C CA . PRO A 1 95 ? 2.893 0.526 -11.376 1.00 92.75 95 PRO A CA 1
ATOM 735 C C . PRO A 1 95 ? 3.199 1.719 -12.289 1.00 92.75 95 PRO A C 1
ATOM 737 O O . PRO A 1 95 ? 4.359 2.073 -12.406 1.00 92.75 95 PRO A O 1
ATOM 740 N N . TRP A 1 96 ? 2.209 2.359 -12.923 1.00 92.19 96 TRP A N 1
ATOM 741 C CA . TRP A 1 96 ? 2.449 3.544 -13.771 1.00 92.19 96 TRP A CA 1
ATOM 742 C C . TRP A 1 96 ? 2.283 4.870 -13.032 1.00 92.19 96 TRP A C 1
ATOM 744 O O . TRP A 1 96 ? 2.986 5.834 -13.304 1.00 92.19 96 TRP A O 1
ATOM 754 N N . GLN A 1 97 ? 1.327 4.931 -12.105 1.00 95.31 97 GLN A N 1
ATOM 755 C CA . GLN A 1 97 ? 1.098 6.118 -11.270 1.00 95.31 97 GLN A CA 1
ATOM 756 C C . GLN A 1 97 ? 1.962 6.105 -10.011 1.00 95.31 97 GLN A C 1
ATOM 758 O O . GLN A 1 97 ? 2.016 7.095 -9.281 1.00 95.31 97 GLN A O 1
ATOM 763 N N . HIS A 1 98 ? 2.574 4.955 -9.728 1.00 96.06 98 HIS A N 1
ATOM 764 C CA . HIS A 1 98 ? 3.378 4.698 -8.546 1.00 96.06 98 HIS A CA 1
ATOM 765 C C . HIS A 1 98 ? 2.626 4.951 -7.235 1.00 96.06 98 HIS A C 1
ATOM 767 O O . HIS A 1 98 ? 3.218 5.255 -6.203 1.00 96.06 98 HIS A O 1
ATOM 773 N N . GLY A 1 99 ? 1.298 4.825 -7.290 1.00 97.62 99 GLY A N 1
ATOM 774 C CA . GLY A 1 99 ? 0.417 5.019 -6.153 1.00 97.62 99 GLY A CA 1
ATOM 775 C C . GLY A 1 99 ? 0.228 3.723 -5.378 1.00 97.62 99 GLY A C 1
ATOM 776 O O . GLY A 1 99 ? -0.063 2.683 -5.973 1.00 97.62 99 GLY A O 1
ATOM 777 N N . LEU A 1 100 ? 0.339 3.804 -4.054 1.00 98.56 100 LEU A N 1
ATOM 778 C CA . LEU A 1 100 ? 0.073 2.701 -3.136 1.00 98.56 100 LEU A CA 1
ATOM 779 C C . LEU A 1 100 ? -1.156 3.033 -2.292 1.00 98.56 100 LEU A C 1
ATOM 781 O O . LEU A 1 100 ? -1.200 4.056 -1.610 1.00 98.56 100 LEU A O 1
ATOM 785 N N . THR A 1 101 ? -2.150 2.155 -2.314 1.00 98.19 101 THR A N 1
ATOM 786 C CA . THR A 1 101 ? -3.295 2.196 -1.407 1.00 98.19 101 THR A CA 1
ATOM 787 C C . THR A 1 101 ? -3.240 1.005 -0.473 1.00 98.19 101 THR A C 1
ATOM 789 O O . THR A 1 101 ? -3.179 -0.128 -0.930 1.00 98.19 101 THR A O 1
ATOM 792 N N . ILE A 1 102 ? -3.327 1.262 0.827 1.00 97.69 102 ILE A N 1
ATOM 793 C CA . ILE A 1 102 ? -3.434 0.245 1.872 1.00 97.69 102 ILE A CA 1
ATOM 794 C C . ILE A 1 102 ? -4.699 0.538 2.660 1.00 97.69 102 ILE A C 1
ATOM 796 O O . ILE A 1 102 ? -5.015 1.698 2.937 1.00 97.69 102 ILE A O 1
ATOM 800 N N . ARG A 1 103 ? -5.442 -0.494 3.025 1.00 95.56 103 ARG A N 1
ATOM 801 C CA . ARG A 1 103 ? -6.529 -0.378 3.986 1.00 95.56 103 ARG A CA 1
ATOM 802 C C . ARG A 1 103 ? -6.518 -1.558 4.939 1.00 95.56 103 ARG A C 1
ATOM 804 O O . ARG A 1 103 ? -6.111 -2.648 4.541 1.00 95.56 103 ARG A O 1
ATOM 811 N N . THR A 1 104 ? -7.026 -1.345 6.146 1.00 93.12 104 THR A N 1
ATOM 812 C CA . THR A 1 104 ? -7.443 -2.476 6.976 1.00 93.12 104 THR A CA 1
ATOM 813 C C . THR A 1 104 ? -8.583 -3.215 6.279 1.00 93.12 104 THR A C 1
ATOM 815 O O . THR A 1 104 ? -9.351 -2.619 5.504 1.00 93.12 104 THR A O 1
ATOM 818 N N . ASP A 1 105 ? -8.674 -4.513 6.520 1.00 86.38 105 ASP A N 1
ATOM 819 C CA . ASP A 1 105 ? -9.789 -5.339 6.072 1.00 86.38 105 ASP A CA 1
ATOM 820 C C . ASP A 1 105 ? -10.511 -5.942 7.274 1.00 86.38 105 ASP A C 1
ATOM 822 O O . ASP A 1 105 ? -10.480 -7.142 7.513 1.00 86.38 105 ASP A O 1
ATOM 826 N N . ASN A 1 106 ? -11.135 -5.063 8.059 1.00 80.81 106 ASN A N 1
ATOM 827 C CA . ASN A 1 106 ? -11.893 -5.457 9.237 1.00 80.81 106 ASN A CA 1
ATOM 828 C C . ASN A 1 106 ? -13.312 -5.875 8.829 1.00 80.81 106 ASN A C 1
ATOM 830 O O . ASN A 1 106 ? -13.948 -5.215 7.999 1.00 80.81 106 ASN A O 1
ATOM 834 N N . GLU A 1 107 ? -13.847 -6.905 9.484 1.00 74.31 107 GLU A N 1
ATOM 835 C CA . GLU A 1 107 ? -15.213 -7.403 9.255 1.00 74.31 107 GLU A CA 1
ATOM 836 C C . GLU A 1 107 ? -16.297 -6.360 9.572 1.00 74.31 107 GLU A C 1
ATOM 838 O O . GLU A 1 107 ? -17.383 -6.380 8.998 1.00 74.31 107 GLU A O 1
ATOM 843 N N . ASP A 1 108 ? -15.998 -5.400 10.451 1.00 77.81 108 ASP A N 1
ATOM 844 C CA . ASP A 1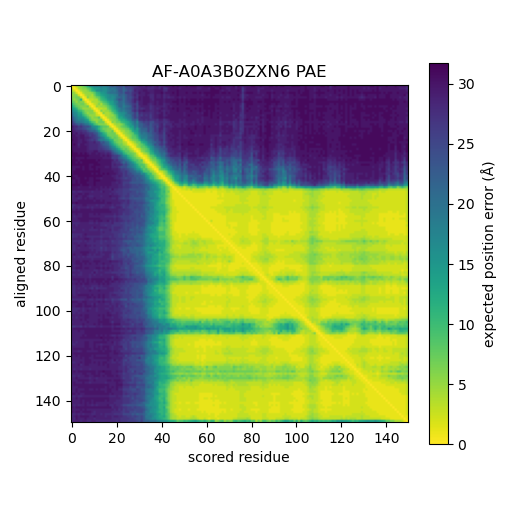 108 ? -16.925 -4.339 10.853 1.00 77.81 108 ASP A CA 1
ATOM 845 C C . ASP A 1 108 ? -17.057 -3.198 9.823 1.00 77.81 108 ASP A C 1
ATOM 847 O O . ASP A 1 108 ? -17.774 -2.220 10.058 1.00 77.81 108 ASP A O 1
ATOM 851 N N . GLY A 1 109 ? -16.344 -3.287 8.693 1.00 72.06 109 GLY A N 1
ATOM 852 C CA . GLY A 1 109 ? -16.367 -2.312 7.601 1.00 72.06 109 GLY A CA 1
ATOM 853 C C . GLY A 1 109 ? -15.714 -0.964 7.932 1.00 72.06 109 GLY A C 1
ATOM 854 O O . GLY A 1 109 ? -15.632 -0.084 7.067 1.00 72.06 109 GLY A O 1
ATOM 855 N N . ARG A 1 110 ? -15.210 -0.775 9.158 1.00 79.44 110 ARG A N 1
ATOM 856 C CA . ARG A 1 110 ? -14.534 0.447 9.604 1.00 79.44 110 ARG A CA 1
ATOM 857 C C . ARG A 1 110 ? -13.073 0.388 9.202 1.00 79.44 110 ARG A C 1
ATOM 859 O O . ARG A 1 110 ? -12.188 0.092 10.000 1.00 79.44 110 ARG A O 1
ATOM 866 N N . ASN A 1 111 ? -12.837 0.703 7.936 1.00 88.81 111 ASN A N 1
ATOM 867 C CA . ASN A 1 111 ? -11.517 0.567 7.347 1.00 88.81 111 ASN A CA 1
ATOM 868 C C . ASN A 1 111 ? -10.773 1.901 7.288 1.00 88.81 111 ASN A C 1
ATOM 870 O O . ASN A 1 111 ? -11.211 2.834 6.609 1.00 88.81 111 ASN A O 1
ATOM 874 N N . LEU A 1 112 ? -9.619 1.971 7.956 1.00 93.81 112 LEU A N 1
ATOM 875 C CA . LEU A 1 112 ? -8.639 3.020 7.694 1.00 93.81 112 LEU A CA 1
ATOM 876 C C . LEU A 1 112 ? -8.082 2.780 6.294 1.00 93.81 112 LEU A C 1
ATOM 878 O O . LEU A 1 112 ? -7.580 1.696 6.015 1.00 93.81 112 LEU A O 1
ATOM 882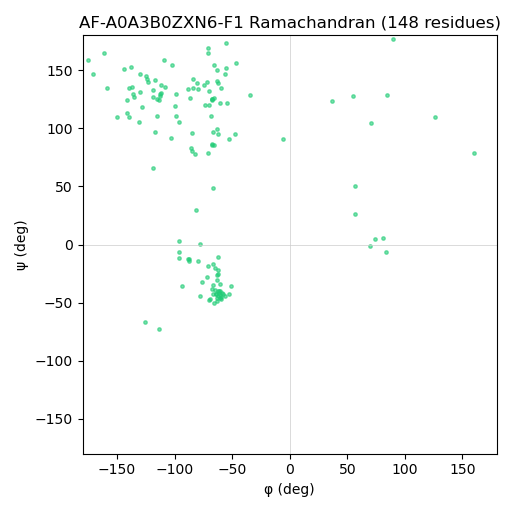 N N . ARG A 1 113 ? -8.153 3.780 5.418 1.00 96.69 113 ARG A N 1
ATOM 883 C CA . ARG A 1 113 ? -7.555 3.758 4.083 1.00 96.69 113 ARG A CA 1
ATOM 884 C C . ARG A 1 113 ? -6.470 4.818 3.985 1.00 96.69 113 ARG A C 1
ATOM 886 O O . ARG A 1 113 ? -6.728 6.006 4.169 1.00 96.69 113 ARG A O 1
ATOM 893 N N . CYS A 1 114 ? -5.285 4.379 3.603 1.00 98.19 114 CYS A N 1
ATOM 894 C CA . CYS A 1 114 ? -4.105 5.186 3.356 1.00 98.19 114 CYS A CA 1
ATOM 895 C C . CYS A 1 114 ? -3.781 5.127 1.865 1.00 98.19 114 CYS A C 1
ATOM 897 O O . CYS A 1 114 ? -3.727 4.047 1.281 1.00 98.19 114 CYS A O 1
ATOM 899 N N . HIS A 1 115 ? -3.595 6.277 1.230 1.00 98.25 115 HIS A N 1
ATOM 900 C CA . HIS A 1 115 ? -3.184 6.367 -0.165 1.00 98.25 115 HIS A CA 1
ATOM 901 C C . HIS A 1 115 ? -1.978 7.290 -0.281 1.00 98.25 115 HIS A C 1
ATOM 903 O O . HIS A 1 115 ? -2.079 8.475 0.031 1.00 98.25 115 HIS A O 1
ATOM 909 N N . TRP A 1 116 ? -0.863 6.748 -0.754 1.00 98.44 116 TRP A N 1
ATOM 910 C CA . TRP A 1 116 ? 0.304 7.513 -1.161 1.00 98.44 116 TRP A CA 1
ATOM 911 C C . TRP A 1 116 ? 0.278 7.679 -2.675 1.00 98.44 116 TRP A C 1
ATOM 913 O O . TRP A 1 116 ? 0.135 6.695 -3.403 1.00 98.44 116 TRP A O 1
ATOM 923 N N . SER A 1 117 ? 0.429 8.916 -3.148 1.00 98.19 117 SER A N 1
ATOM 924 C CA . SER A 1 117 ? 0.731 9.165 -4.560 1.00 98.19 117 SER A CA 1
ATOM 925 C C . SER A 1 117 ? 2.168 8.742 -4.891 1.00 98.19 117 SER A C 1
ATOM 927 O O . SER A 1 117 ? 2.973 8.532 -3.985 1.00 98.19 117 SER A O 1
ATOM 929 N N . GLY A 1 118 ? 2.519 8.708 -6.181 1.00 94.00 118 GLY A N 1
ATOM 930 C CA . GLY A 1 118 ? 3.904 8.497 -6.625 1.00 94.00 118 GLY A CA 1
ATOM 931 C C . GLY A 1 118 ? 4.903 9.582 -6.193 1.00 94.00 118 GLY A C 1
ATOM 932 O O . GLY A 1 118 ? 6.103 9.393 -6.339 1.00 94.00 118 GLY A O 1
ATOM 933 N N . GLU A 1 119 ? 4.414 10.703 -5.653 1.00 96.38 119 GLU A N 1
ATOM 934 C CA . GLU A 1 119 ? 5.222 11.775 -5.047 1.00 96.38 119 GLU A CA 1
ATOM 935 C C . GLU A 1 119 ? 5.325 11.637 -3.514 1.00 96.38 119 GLU A C 1
ATOM 937 O O . GLU A 1 119 ? 5.838 12.525 -2.836 1.00 96.38 119 GLU A O 1
ATOM 942 N N . GLY A 1 120 ? 4.749 10.585 -2.927 1.00 95.94 120 GLY A N 1
ATOM 943 C CA . GLY A 1 120 ? 4.766 10.339 -1.484 1.00 95.94 120 GLY A CA 1
ATOM 944 C C . GLY A 1 120 ? 3.727 11.118 -0.676 1.00 95.94 120 GLY A C 1
ATOM 945 O O . GLY A 1 120 ? 3.708 11.017 0.553 1.00 95.94 120 GLY A O 1
ATOM 946 N N . LYS A 1 121 ? 2.821 11.865 -1.321 1.00 97.81 121 LYS A N 1
ATOM 947 C CA . LYS A 1 121 ? 1.751 12.594 -0.620 1.00 97.81 121 LYS A CA 1
ATOM 948 C C . LYS A 1 121 ? 0.727 11.612 -0.057 1.00 97.81 121 LYS A C 1
ATOM 950 O O . LYS A 1 121 ? 0.080 10.891 -0.814 1.00 97.81 121 LYS A O 1
ATOM 955 N N . LEU A 1 122 ? 0.553 11.631 1.264 1.00 98.19 122 LEU A N 1
ATOM 956 C CA . LEU A 1 122 ? -0.402 10.783 1.973 1.00 98.19 122 LEU A CA 1
ATOM 957 C C . LEU A 1 122 ? -1.793 11.431 2.028 1.00 98.19 122 LEU A C 1
ATOM 959 O O . LEU A 1 122 ? -1.961 12.538 2.539 1.00 98.19 122 LEU A O 1
ATOM 963 N N . LYS A 1 123 ? -2.805 10.693 1.573 1.00 98.06 123 LYS A N 1
ATOM 964 C CA . LYS A 1 123 ? -4.226 10.945 1.827 1.00 98.06 123 LYS A CA 1
ATOM 965 C C . LYS A 1 123 ? -4.782 9.837 2.712 1.00 98.06 123 LYS A C 1
ATOM 967 O O . LYS A 1 123 ? -4.501 8.661 2.488 1.00 98.06 123 LYS A O 1
ATOM 972 N N . THR A 1 124 ? -5.593 10.215 3.694 1.00 96.94 124 THR A N 1
ATOM 973 C CA . THR A 1 124 ? -6.195 9.272 4.649 1.00 96.94 124 THR A CA 1
ATOM 974 C C . THR A 1 124 ? -7.709 9.408 4.642 1.00 96.94 124 THR A C 1
ATOM 976 O O . THR A 1 124 ? -8.221 10.516 4.490 1.00 96.94 124 THR A O 1
ATOM 979 N N . ASN A 1 125 ? -8.417 8.291 4.778 1.00 94.81 125 ASN A N 1
ATOM 980 C CA . ASN A 1 125 ? -9.870 8.247 4.902 1.00 94.81 125 ASN A CA 1
ATOM 981 C C . ASN A 1 125 ? -10.277 7.127 5.870 1.00 94.81 125 ASN A C 1
ATOM 983 O O . ASN A 1 125 ? -9.594 6.110 5.951 1.00 94.81 125 ASN A O 1
ATOM 987 N N . GLY A 1 126 ? -11.406 7.295 6.553 1.00 90.38 126 GLY A N 1
ATOM 988 C CA . GLY A 1 126 ? -11.943 6.317 7.494 1.00 90.38 126 GLY A CA 1
ATOM 989 C C . GLY A 1 126 ? -11.458 6.498 8.938 1.00 90.38 126 GLY A C 1
ATOM 990 O O . GLY A 1 126 ? -10.673 7.402 9.242 1.00 90.38 126 GLY A O 1
ATOM 991 N N . PRO A 1 127 ? -11.974 5.667 9.856 1.00 88.94 127 PRO A N 1
ATOM 992 C CA . PRO A 1 127 ? -11.643 5.745 11.270 1.00 88.94 127 PRO A CA 1
ATOM 993 C C . PRO A 1 127 ? -10.211 5.264 11.521 1.00 88.94 127 PRO A C 1
ATOM 995 O O . PRO A 1 127 ? -9.767 4.275 10.948 1.00 88.94 127 PRO A O 1
ATOM 998 N N . ARG A 1 128 ? -9.497 5.959 12.408 1.00 87.75 128 ARG A N 1
ATOM 999 C CA . ARG A 1 128 ? -8.144 5.593 12.856 1.00 87.75 128 ARG A CA 1
ATOM 1000 C C . ARG A 1 128 ? -8.181 4.937 14.242 1.00 87.75 128 ARG A C 1
ATOM 1002 O O . ARG A 1 128 ? -9.095 5.245 15.015 1.00 87.75 128 ARG A O 1
ATOM 1009 N N . PRO A 1 129 ? -7.192 4.096 14.594 1.00 86.19 129 PRO A N 1
ATOM 1010 C CA . PRO A 1 129 ? -7.054 3.571 15.950 1.00 86.19 129 PRO A CA 1
ATOM 1011 C C . PRO A 1 129 ? -6.963 4.690 16.998 1.00 86.19 129 PRO A C 1
ATOM 1013 O O . PRO A 1 129 ? -6.414 5.767 16.743 1.00 86.19 129 PRO A O 1
ATOM 1016 N N . LYS A 1 130 ? -7.497 4.441 18.201 1.00 88.44 130 LYS A N 1
ATOM 1017 C CA . LYS A 1 130 ? -7.382 5.389 19.320 1.00 88.44 130 LYS A CA 1
ATOM 1018 C C . LYS A 1 130 ? -5.909 5.567 19.702 1.00 88.44 130 LYS A C 1
ATOM 1020 O O . LYS A 1 130 ? -5.158 4.602 19.727 1.00 88.44 130 LYS A O 1
ATOM 1025 N N . GLY A 1 131 ? -5.517 6.800 20.019 1.00 90.25 131 GLY A N 1
ATOM 1026 C CA . GLY A 1 131 ? -4.153 7.121 20.456 1.00 90.25 131 GLY A CA 1
ATOM 1027 C C . GLY A 1 131 ? -3.130 7.341 19.336 1.00 90.25 131 GLY A C 1
ATOM 1028 O O . GLY A 1 131 ? -2.037 7.799 19.637 1.00 90.25 131 GLY A O 1
ATOM 1029 N N . LEU A 1 132 ? -3.480 7.100 18.066 1.00 92.38 132 LEU A N 1
ATOM 1030 C CA . LEU A 1 132 ? -2.592 7.326 16.917 1.00 92.38 132 LEU A CA 1
ATOM 1031 C C . LEU A 1 132 ? -3.177 8.360 15.972 1.00 92.38 132 LEU A C 1
ATOM 1033 O O . LEU A 1 132 ? -4.349 8.256 15.609 1.00 92.38 132 LEU A O 1
ATOM 1037 N N . ASN A 1 133 ? -2.388 9.333 15.524 1.00 93.81 133 ASN A N 1
ATOM 1038 C CA . ASN A 1 133 ? -2.813 10.225 14.447 1.00 93.81 133 ASN A CA 1
ATOM 1039 C C . ASN A 1 133 ? -2.857 9.485 13.092 1.00 93.81 133 ASN A C 1
ATOM 1041 O O . ASN A 1 133 ? -2.330 8.382 12.942 1.00 93.81 133 ASN A O 1
ATOM 1045 N N . SER A 1 134 ? -3.517 10.071 12.087 1.00 91.94 134 SER A N 1
ATOM 1046 C CA . SER A 1 134 ? -3.725 9.395 10.797 1.00 91.94 134 SER A CA 1
ATOM 1047 C C . SER A 1 134 ? -2.416 9.036 10.088 1.00 91.94 134 SER A C 1
ATOM 1049 O O . SER A 1 134 ? -2.345 8.001 9.432 1.00 91.94 134 SER A O 1
ATOM 1051 N N . LYS A 1 135 ? -1.374 9.866 10.224 1.00 95.31 135 LYS A N 1
ATOM 1052 C CA . LYS A 1 135 ? -0.065 9.602 9.617 1.00 95.31 135 LYS A CA 1
ATOM 1053 C C . LYS A 1 135 ? 0.612 8.415 10.298 1.00 95.31 135 LYS A C 1
ATOM 1055 O O . LYS A 1 135 ? 1.063 7.519 9.601 1.00 95.31 135 LYS A O 1
ATOM 1060 N N . GLU A 1 136 ? 0.634 8.383 11.628 1.00 96.69 136 GLU A N 1
ATOM 1061 C CA . GLU A 1 136 ? 1.206 7.279 12.411 1.00 96.69 136 GLU A CA 1
ATOM 1062 C C . GLU A 1 136 ? 0.517 5.949 12.109 1.00 96.69 136 GLU A C 1
ATOM 1064 O O . GLU A 1 136 ? 1.193 4.961 11.834 1.00 96.69 136 GLU A O 1
ATOM 1069 N N . ALA A 1 137 ? -0.818 5.934 12.085 1.00 95.31 137 ALA A N 1
ATOM 1070 C CA . ALA A 1 137 ? -1.580 4.730 11.770 1.00 95.31 137 ALA A CA 1
ATOM 1071 C C . ALA A 1 137 ? -1.292 4.226 10.343 1.00 95.31 137 ALA A C 1
ATOM 1073 O O . ALA A 1 137 ? -1.118 3.028 10.126 1.00 95.31 137 ALA A O 1
ATOM 1074 N N . CYS A 1 138 ? -1.172 5.134 9.369 1.00 97.12 138 CYS A N 1
ATOM 1075 C CA . CYS A 1 138 ? -0.783 4.765 8.011 1.00 97.12 138 CYS A CA 1
ATOM 1076 C C . CYS A 1 138 ? 0.665 4.275 7.916 1.00 97.12 138 CYS A C 1
ATOM 1078 O O . CYS A 1 138 ? 0.926 3.321 7.190 1.00 97.12 138 CYS A O 1
ATOM 1080 N N . THR A 1 139 ? 1.602 4.870 8.656 1.00 97.25 139 THR A N 1
ATOM 1081 C CA . THR A 1 139 ? 2.983 4.372 8.731 1.00 97.25 139 THR A CA 1
ATOM 1082 C C . THR A 1 139 ? 3.030 2.962 9.318 1.00 97.25 139 THR A C 1
ATOM 1084 O O . THR A 1 139 ? 3.729 2.111 8.783 1.00 97.25 139 THR A O 1
ATOM 1087 N N . GLN A 1 140 ? 2.254 2.677 10.368 1.00 95.75 140 GLN A N 1
ATOM 1088 C CA . GLN A 1 140 ? 2.167 1.325 10.928 1.00 95.75 140 GLN A CA 1
ATOM 1089 C C . GLN A 1 140 ? 1.608 0.318 9.918 1.00 95.75 140 GLN A C 1
ATOM 1091 O O . GLN A 1 140 ? 2.182 -0.754 9.762 1.00 95.75 140 GLN A O 1
ATOM 1096 N N . LEU A 1 141 ? 0.545 0.671 9.185 1.00 95.38 141 LEU A N 1
ATOM 1097 C CA . LEU A 1 141 ? 0.009 -0.184 8.119 1.00 95.38 141 LEU A CA 1
ATOM 1098 C C . LEU A 1 141 ? 1.021 -0.432 6.999 1.00 95.38 141 LEU A C 1
ATOM 1100 O O . LEU A 1 141 ? 1.106 -1.546 6.489 1.00 95.38 141 LEU A O 1
ATOM 1104 N N . LEU A 1 142 ? 1.785 0.594 6.621 1.00 97.56 142 LEU A N 1
ATOM 1105 C CA . LEU A 1 142 ? 2.829 0.472 5.611 1.00 97.56 142 LEU A CA 1
ATOM 1106 C C . LEU A 1 142 ? 3.935 -0.488 6.062 1.00 97.56 142 LEU A C 1
ATOM 1108 O O . LEU A 1 142 ? 4.324 -1.363 5.295 1.00 97.56 142 LEU A O 1
ATOM 1112 N N . ASN A 1 143 ? 4.390 -0.349 7.308 1.00 96.75 143 ASN A N 1
ATOM 1113 C CA . ASN A 1 143 ? 5.404 -1.223 7.892 1.00 96.75 143 ASN A CA 1
ATOM 1114 C C . ASN A 1 143 ? 4.897 -2.664 8.031 1.00 96.75 143 ASN A C 1
ATOM 1116 O O . ASN A 1 143 ? 5.649 -3.591 7.751 1.00 96.75 143 ASN A O 1
ATOM 1120 N N . ASN A 1 144 ? 3.628 -2.854 8.416 1.00 95.19 144 ASN A N 1
ATOM 1121 C CA . ASN A 1 144 ? 3.038 -4.188 8.504 1.00 95.19 144 ASN A CA 1
ATOM 1122 C C . ASN A 1 144 ? 2.992 -4.856 7.123 1.00 95.19 144 ASN A C 1
ATOM 1124 O O . ASN A 1 144 ? 3.485 -5.965 6.948 1.00 95.19 144 ASN A O 1
ATOM 1128 N N . LEU A 1 145 ? 2.504 -4.145 6.098 1.00 96.38 145 LEU A N 1
ATOM 1129 C CA . LEU A 1 145 ? 2.548 -4.649 4.724 1.00 96.38 145 LEU A CA 1
ATOM 1130 C C . LEU A 1 145 ? 3.982 -4.999 4.301 1.00 96.38 145 LEU A C 1
ATOM 1132 O O . LEU A 1 145 ? 4.197 -6.058 3.723 1.00 96.38 145 LEU A O 1
ATOM 1136 N N . GLN A 1 146 ? 4.958 -4.142 4.606 1.00 96.38 146 GLN A N 1
ATOM 1137 C CA . GLN A 1 146 ? 6.358 -4.399 4.278 1.00 96.38 146 GLN A CA 1
ATOM 1138 C C . GLN A 1 146 ? 6.869 -5.705 4.898 1.00 96.38 146 GLN A C 1
ATOM 1140 O O . GLN A 1 146 ? 7.526 -6.467 4.196 1.00 96.38 146 GLN A O 1
ATOM 1145 N N . SER A 1 147 ? 6.546 -6.006 6.160 1.00 94.62 147 SER A N 1
ATOM 1146 C CA . SER A 1 147 ? 6.983 -7.256 6.800 1.00 94.62 147 SER A CA 1
ATOM 1147 C C . SER A 1 147 ? 6.401 -8.526 6.177 1.00 94.62 147 SER A C 1
ATOM 1149 O O . SER A 1 147 ? 6.983 -9.587 6.356 1.00 94.62 147 SER A O 1
ATOM 1151 N N . HIS A 1 148 ? 5.295 -8.436 5.433 1.00 93.12 148 HIS A N 1
ATOM 1152 C CA . HIS A 1 148 ? 4.716 -9.579 4.715 1.00 93.12 148 HIS A CA 1
ATOM 1153 C C . HIS 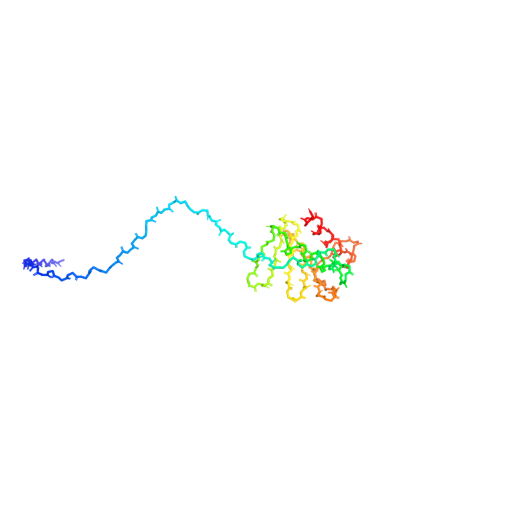A 1 148 ? 5.296 -9.789 3.310 1.00 93.12 148 HIS A C 1
ATOM 1155 O O . HIS A 1 148 ? 5.056 -10.826 2.695 1.00 93.12 148 HIS A O 1
ATOM 1161 N N . LEU A 1 149 ? 6.017 -8.800 2.778 1.00 90.50 149 LEU A N 1
ATOM 1162 C CA . LEU A 1 149 ? 6.586 -8.844 1.430 1.00 90.50 149 LEU A CA 1
ATOM 1163 C C . LEU A 1 149 ? 8.051 -9.311 1.405 1.00 90.50 149 LEU A C 1
ATOM 1165 O O . LEU A 1 149 ? 8.593 -9.470 0.311 1.00 90.50 149 LEU A O 1
ATOM 1169 N N . ILE A 1 150 ? 8.673 -9.491 2.577 1.00 77.88 150 ILE A N 1
ATOM 1170 C CA . ILE A 1 150 ? 10.061 -9.950 2.765 1.00 77.88 150 ILE A CA 1
ATOM 1171 C C . ILE A 1 150 ? 10.091 -11.468 2.947 1.00 77.88 150 ILE A C 1
ATOM 1173 O O . ILE A 1 150 ? 9.227 -11.988 3.688 1.00 77.88 150 ILE A O 1
#

Organism: NCBI:txid652676

Mean predicted aligned error: 14.21 Å

Solvent-accessible surface area (backbone atoms only — not comparable to full-atom values): 9400 Å² total; per-residue (Å²): 138,83,87,83,86,84,89,86,80,89,81,89,85,89,83,92,77,88,74,92,69,85,81,77,76,74,79,90,72,91,81,73,78,84,72,75,74,75,73,71,79,73,95,60,90,62,82,56,32,66,56,38,21,72,76,74,28,60,65,43,10,46,30,50,34,44,70,68,35,90,79,37,42,74,36,82,88,75,58,25,33,33,37,77,44,91,72,49,37,38,37,38,22,26,82,88,64,41,27,30,35,40,26,47,37,44,94,84,68,68,32,33,33,33,34,30,42,58,84,57,55,78,47,78,47,68,60,67,64,87,97,44,55,71,66,56,51,40,51,52,53,52,53,53,54,43,65,72,60,108

Secondary structure (DSSP, 8-state):
------------------------------------------SS-PSPHHHHHHHT-HHHHHHHHHHH-TT-EEETTTTEEEEEETTTEEEEEETTTTEEEEEE--TTS---EEEE-TT--EEEESPPPTT--HHHHHHHHHHHHHHH--

pLDDT: mean 79.11, std 22.06, range [36.03, 98.56]